Protein AF-A0A815G9I8-F1 (afdb_monomer)

Solvent-accessible surface area (backbone atoms only — not comparable to full-atom values): 8737 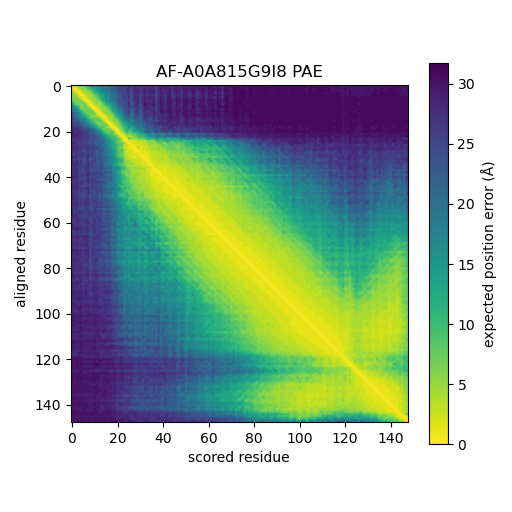Å² total; per-residue (Å²): 138,81,86,84,87,78,88,84,81,90,78,87,78,77,88,78,76,84,84,92,84,76,82,49,70,66,56,57,50,50,51,52,59,64,48,49,55,60,50,52,51,50,53,52,50,53,53,50,52,54,51,50,51,52,53,52,54,50,51,54,52,52,53,53,50,51,53,50,53,50,52,54,50,51,52,53,51,52,50,53,52,52,54,51,50,51,52,50,54,50,53,51,53,50,51,50,51,52,50,54,43,49,52,53,50,52,53,50,52,52,53,52,51,51,51,22,63,76,45,79,71,37,62,71,83,42,71,81,55,29,53,59,49,52,54,48,54,53,52,50,48,46,71,70,43,74,89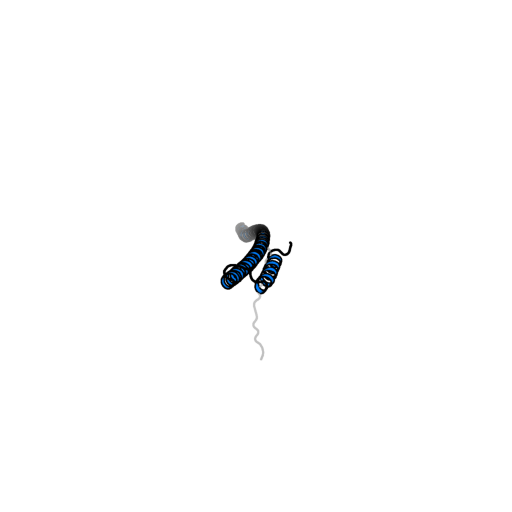,116

pLDDT: mean 83.44, std 16.95, range [37.53, 96.38]

Secondary structure (DSSP, 8-state):
------------------------HHHHHHHHHHHHHHHHHHHHHHHHHHHHHHHHHHHHHHHHHHHHHHHHHHHHHHHHHHHHHHHHHHHHHHHHHHHHHHHHHHHHHHHHHHHHHHTTT-SSS-HHHHHHHHHHHHHHHHHH-TT-

Organism: NCBI:txid1234261

Mean predicted aligned error: 15.47 Å

Foldseek 3Di:
DDDDDDDDDDDDDDPDDDDPDDPDVVNVVVVVVVVVVVVVVVVVVVVVVVVVVVVVVVVVVVVVVVVVVVVVVVVVVVVVVVVVVVVVVVVVVVVVLVVVLVVLVVVLVVVVVVVCVVVVNDQPPDPVRVVVNVVSVVVSCCSNCVPD

Structure (mmCIF, N/CA/C/O backbone):
data_AF-A0A815G9I8-F1
#
_entry.id   AF-A0A815G9I8-F1
#
loop_
_atom_site.group_PDB
_atom_site.id
_atom_site.type_symbol
_atom_site.label_atom_id
_atom_site.label_alt_id
_atom_site.label_comp_id
_atom_site.label_asym_id
_atom_site.label_entity_id
_atom_site.label_seq_id
_atom_site.pdbx_PDB_ins_code
_atom_site.Cartn_x
_atom_site.Cartn_y
_atom_site.Cartn_z
_atom_site.occupancy
_atom_site.B_iso_or_equiv
_atom_site.auth_seq_id
_atom_site.auth_comp_id
_atom_site.auth_asym_id
_atom_site.auth_atom_id
_atom_site.pdbx_PDB_model_num
ATOM 1 N N . MET A 1 1 ? 29.547 -54.669 -93.680 1.00 39.59 1 MET A N 1
ATOM 2 C CA . MET A 1 1 ? 29.264 -53.532 -94.581 1.00 39.59 1 MET A CA 1
ATOM 3 C C . MET A 1 1 ? 29.878 -52.305 -93.910 1.00 39.59 1 MET A C 1
ATOM 5 O O . ME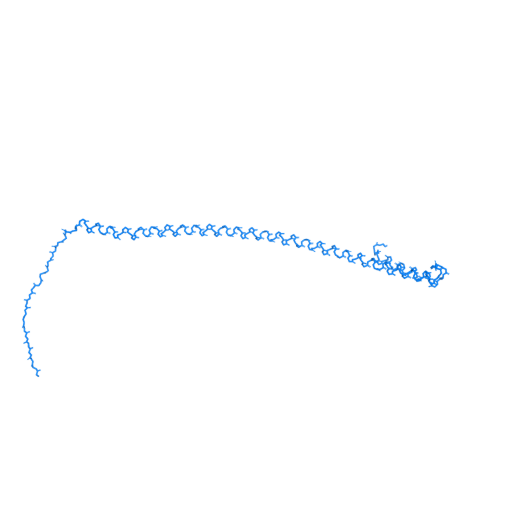T A 1 1 ? 29.270 -51.766 -93.004 1.00 39.59 1 MET A O 1
ATOM 9 N N . ILE A 1 2 ? 31.206 -52.166 -93.910 1.00 38.72 2 ILE A N 1
ATOM 10 C CA . ILE A 1 2 ? 32.099 -51.640 -94.965 1.00 38.72 2 ILE A CA 1
ATOM 11 C C . ILE A 1 2 ? 31.763 -50.188 -95.335 1.00 38.72 2 ILE A C 1
ATOM 13 O O . ILE A 1 2 ? 30.837 -49.946 -96.097 1.00 38.72 2 ILE A O 1
ATOM 17 N N . LEU A 1 3 ? 32.582 -49.308 -94.740 1.00 42.78 3 LEU A N 1
ATOM 18 C CA . LEU A 1 3 ? 33.231 -48.099 -95.261 1.00 42.78 3 LEU A CA 1
ATOM 19 C C . LEU A 1 3 ? 32.393 -47.081 -96.041 1.00 42.78 3 LEU A C 1
ATOM 21 O O . LEU A 1 3 ? 32.013 -47.319 -97.182 1.00 42.78 3 LEU A O 1
ATOM 25 N N . GLN A 1 4 ? 32.372 -45.857 -95.510 1.00 45.62 4 GLN A N 1
ATOM 26 C CA . GLN A 1 4 ? 32.812 -44.730 -96.324 1.00 45.62 4 GLN A CA 1
ATOM 27 C C . GLN A 1 4 ? 33.499 -43.669 -95.459 1.00 45.62 4 GLN A C 1
ATOM 29 O O . GLN A 1 4 ? 32.873 -42.965 -94.671 1.00 45.62 4 GLN A O 1
ATOM 34 N N . GLU A 1 5 ? 34.821 -43.618 -95.603 1.00 48.22 5 GLU A N 1
ATOM 35 C CA . GLU A 1 5 ? 35.654 -42.468 -95.278 1.00 48.22 5 GLU A CA 1
ATOM 36 C C . GLU A 1 5 ? 35.353 -41.329 -96.259 1.00 48.22 5 GLU A C 1
ATOM 38 O O . GLU A 1 5 ? 35.236 -41.561 -97.464 1.00 48.22 5 GLU A O 1
ATOM 43 N N . GLN A 1 6 ? 35.330 -40.095 -95.760 1.00 47.22 6 GLN A N 1
ATOM 44 C CA . GLN A 1 6 ? 35.789 -38.941 -96.526 1.00 47.22 6 GLN A CA 1
ATOM 45 C C . GLN A 1 6 ? 36.695 -38.083 -95.639 1.00 47.22 6 GLN A C 1
ATOM 47 O O . GLN A 1 6 ? 36.276 -37.539 -94.619 1.00 47.22 6 GLN A O 1
ATOM 52 N N . SER A 1 7 ? 37.960 -38.010 -96.057 1.00 49.00 7 SER A N 1
ATOM 53 C CA . SER A 1 7 ? 38.904 -36.929 -95.773 1.00 49.00 7 SER A CA 1
ATOM 54 C C . SER A 1 7 ? 38.319 -35.602 -96.292 1.00 49.00 7 SER A C 1
ATOM 56 O O . SER A 1 7 ? 37.436 -35.612 -97.141 1.00 49.00 7 SER A O 1
ATOM 58 N N . THR A 1 8 ? 38.718 -34.397 -95.904 1.00 43.72 8 THR A N 1
ATOM 59 C CA . THR A 1 8 ? 40.053 -33.799 -95.768 1.00 43.72 8 THR A CA 1
ATOM 60 C C . THR A 1 8 ? 39.746 -32.346 -95.395 1.00 43.72 8 THR A C 1
ATOM 62 O O . THR A 1 8 ? 38.919 -31.760 -96.078 1.00 43.72 8 THR A O 1
ATOM 65 N N . GLU A 1 9 ? 40.401 -31.748 -94.406 1.00 43.91 9 GLU A N 1
ATOM 66 C CA . GLU A 1 9 ? 41.053 -30.442 -94.590 1.00 43.91 9 GLU A CA 1
ATOM 67 C C . GLU A 1 9 ? 41.790 -30.068 -93.313 1.00 43.91 9 GLU A C 1
ATOM 69 O O . GLU A 1 9 ? 41.223 -29.870 -92.240 1.00 43.91 9 GLU A O 1
ATOM 74 N N . ALA A 1 10 ? 43.108 -30.032 -93.455 1.00 44.28 10 ALA A N 1
ATOM 75 C CA . ALA A 1 10 ? 43.973 -29.338 -92.541 1.00 44.28 10 ALA A CA 1
ATOM 76 C C . ALA A 1 10 ? 43.665 -27.849 -92.658 1.00 44.28 10 ALA A C 1
ATOM 78 O O . ALA A 1 10 ? 43.764 -27.315 -93.757 1.00 44.28 10 ALA A O 1
ATOM 79 N N . ASP A 1 11 ? 43.431 -27.164 -91.541 1.00 41.12 11 ASP A N 1
ATOM 80 C CA . ASP A 1 11 ? 44.020 -25.841 -91.460 1.00 41.12 11 ASP A CA 1
ATOM 81 C C . ASP A 1 11 ? 44.430 -25.430 -90.053 1.00 41.12 11 ASP A C 1
ATOM 83 O O . ASP A 1 11 ? 43.750 -25.616 -89.043 1.00 41.12 11 ASP A O 1
ATOM 87 N N . ARG A 1 12 ? 45.660 -24.938 -90.023 1.00 47.53 12 ARG A N 1
ATOM 88 C CA . ARG A 1 12 ? 46.453 -24.600 -88.854 1.00 47.53 12 ARG A CA 1
ATOM 89 C C . ARG A 1 12 ? 45.911 -23.306 -88.261 1.00 47.53 12 ARG A C 1
ATOM 91 O O . ARG A 1 12 ? 46.084 -22.250 -88.860 1.00 47.53 12 ARG A O 1
ATOM 98 N N . LEU A 1 13 ? 45.349 -23.349 -87.054 1.0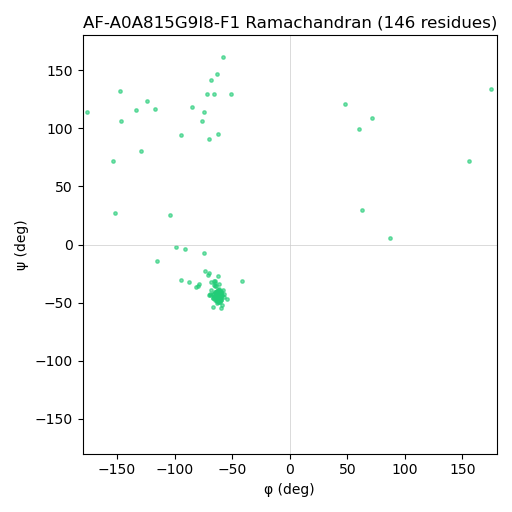0 46.78 13 LEU A N 1
ATOM 99 C CA . LEU A 1 13 ? 45.140 -22.123 -86.285 1.00 46.78 13 LEU A CA 1
ATOM 100 C C . LEU A 1 13 ? 46.424 -21.778 -85.513 1.00 46.78 13 LEU A C 1
ATOM 102 O O . LEU A 1 13 ? 46.879 -22.571 -84.683 1.00 46.78 13 LEU A O 1
ATOM 106 N N . PRO A 1 14 ? 47.045 -20.621 -85.793 1.00 51.25 14 PRO A N 1
ATOM 107 C CA . PRO A 1 14 ? 48.293 -20.229 -85.167 1.00 51.25 14 PRO A CA 1
ATOM 108 C C . PRO A 1 14 ? 48.062 -19.841 -83.704 1.00 51.25 14 PRO A C 1
ATOM 110 O O . PRO A 1 14 ? 47.239 -18.983 -83.383 1.00 51.25 14 PRO A O 1
ATOM 113 N N . ILE A 1 15 ? 48.869 -20.428 -82.822 1.00 52.75 15 ILE A N 1
ATOM 114 C CA . ILE A 1 15 ? 49.129 -19.923 -81.473 1.00 52.75 15 ILE A CA 1
ATOM 115 C C . ILE A 1 15 ? 49.788 -18.548 -81.639 1.00 52.75 15 ILE A C 1
ATOM 117 O O . ILE A 1 15 ? 50.995 -18.441 -81.856 1.00 52.75 15 ILE A O 1
ATOM 121 N N . ARG A 1 16 ? 48.984 -17.482 -81.593 1.00 37.53 16 ARG A N 1
ATOM 122 C CA . ARG A 1 16 ? 49.464 -16.099 -81.622 1.00 37.53 16 ARG A CA 1
ATOM 123 C C . ARG A 1 16 ? 49.602 -15.595 -80.191 1.00 37.53 16 ARG A C 1
ATOM 125 O O . ARG A 1 16 ? 48.655 -15.143 -79.557 1.00 37.53 16 ARG A O 1
ATOM 132 N N . SER A 1 17 ? 50.819 -15.724 -79.685 1.00 50.12 17 SER A N 1
ATOM 133 C CA . SER A 1 17 ? 51.303 -15.027 -78.502 1.00 50.12 17 SER A CA 1
ATOM 134 C C . SER A 1 17 ? 51.329 -13.511 -78.717 1.00 50.12 17 SER A C 1
ATOM 136 O O . SER A 1 17 ? 51.739 -13.068 -79.789 1.00 50.12 17 SER A O 1
ATOM 138 N N . ARG A 1 18 ? 51.068 -12.783 -77.620 1.00 49.94 18 ARG A N 1
ATOM 139 C CA . ARG A 1 18 ? 51.367 -11.363 -77.355 1.00 49.94 18 ARG A CA 1
ATOM 140 C C . ARG A 1 18 ? 50.538 -10.335 -78.123 1.00 49.94 18 ARG A C 1
ATOM 142 O O . ARG A 1 18 ? 50.790 -10.107 -79.290 1.00 49.94 18 ARG A O 1
ATOM 149 N N . ASP A 1 19 ? 49.658 -9.674 -77.367 1.00 45.69 19 ASP A N 1
ATOM 150 C CA . ASP A 1 19 ? 49.497 -8.212 -77.334 1.00 45.69 19 ASP A CA 1
ATOM 151 C C . ASP A 1 19 ? 48.936 -7.806 -75.951 1.00 45.69 19 ASP A C 1
ATOM 153 O O . ASP A 1 19 ? 47.771 -7.459 -75.773 1.00 45.69 19 ASP A O 1
ATOM 157 N N . PHE A 1 20 ? 49.781 -7.893 -74.916 1.00 54.31 20 PHE A N 1
ATOM 158 C CA . PHE A 1 20 ? 49.610 -7.047 -73.733 1.00 54.31 20 PHE A CA 1
ATOM 159 C C . PHE A 1 20 ? 50.109 -5.661 -74.142 1.00 54.31 20 PHE A C 1
ATOM 161 O O . PHE A 1 20 ? 51.307 -5.531 -74.340 1.00 54.31 20 PHE A O 1
ATOM 168 N N . TYR A 1 21 ? 49.201 -4.704 -74.345 1.00 52.34 21 TYR A N 1
ATOM 169 C CA . TYR A 1 21 ? 49.332 -3.235 -74.214 1.00 52.34 21 TYR A CA 1
ATOM 170 C C . TYR A 1 21 ? 48.281 -2.557 -75.108 1.00 52.34 21 TYR A C 1
ATOM 172 O O . TYR A 1 21 ? 48.566 -1.969 -76.143 1.00 52.34 21 TYR A O 1
ATOM 180 N N . GLY A 1 22 ? 47.026 -2.665 -74.673 1.00 55.25 22 GLY A N 1
ATOM 181 C CA . GLY A 1 22 ? 45.876 -1.982 -75.265 1.00 55.25 22 GLY A CA 1
ATOM 182 C C . GLY A 1 22 ? 44.783 -1.724 -74.230 1.00 55.25 22 GLY A C 1
ATOM 183 O O . GLY A 1 22 ? 43.610 -1.690 -74.573 1.00 55.25 22 GLY A O 1
ATOM 184 N N . LEU A 1 23 ? 45.151 -1.597 -72.947 1.00 55.22 23 LEU A N 1
ATOM 185 C CA . LEU A 1 23 ? 44.235 -1.119 -71.914 1.00 55.22 23 LEU A CA 1
ATOM 186 C C . LEU A 1 23 ? 43.987 0.363 -72.179 1.00 55.22 23 LEU A C 1
ATOM 188 O O . LEU A 1 23 ? 44.721 1.239 -71.724 1.00 55.22 23 LEU A O 1
ATOM 192 N N . THR A 1 24 ? 42.954 0.641 -72.966 1.00 62.06 24 THR A N 1
ATOM 193 C CA . THR A 1 24 ? 42.391 1.974 -73.088 1.00 62.06 24 THR A CA 1
ATOM 194 C C . THR A 1 24 ? 42.116 2.500 -71.682 1.00 62.06 24 THR A C 1
ATOM 196 O O . THR A 1 24 ? 41.460 1.827 -70.892 1.00 62.06 24 THR A O 1
ATOM 199 N N . LEU A 1 25 ? 42.580 3.715 -71.362 1.00 69.38 25 LEU A N 1
ATOM 200 C CA . LEU A 1 25 ? 42.287 4.438 -70.105 1.00 69.38 25 LEU A CA 1
ATOM 201 C C . LEU A 1 25 ? 40.813 4.313 -69.676 1.00 69.38 25 LEU A C 1
ATOM 203 O O . LEU A 1 25 ? 40.487 4.275 -68.492 1.00 69.38 25 LEU A O 1
ATOM 207 N N . ARG A 1 26 ? 39.930 4.194 -70.668 1.00 75.62 26 ARG A N 1
ATOM 208 C CA . ARG A 1 26 ? 38.497 3.951 -70.540 1.00 75.62 26 ARG A CA 1
ATOM 209 C C . ARG A 1 26 ? 38.131 2.663 -69.787 1.00 75.62 26 ARG A C 1
ATOM 211 O O . ARG A 1 26 ? 37.176 2.689 -69.016 1.00 75.62 26 ARG A O 1
ATOM 218 N N . ASP A 1 27 ? 38.857 1.566 -69.977 1.00 77.19 27 ASP A N 1
ATOM 219 C CA . ASP A 1 27 ? 38.582 0.290 -69.304 1.00 77.19 27 ASP A CA 1
ATOM 220 C C . ASP A 1 27 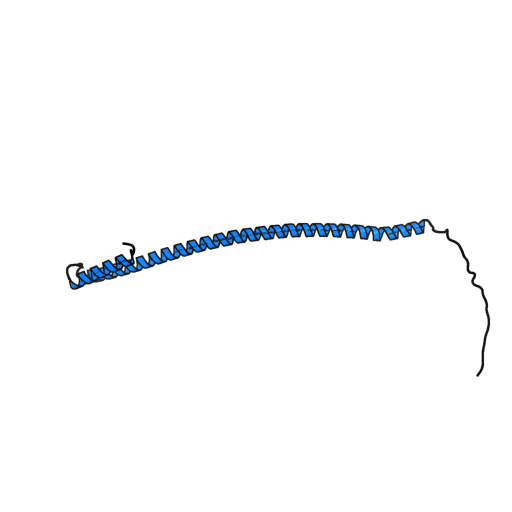? 39.104 0.286 -67.866 1.00 77.19 27 ASP A C 1
ATOM 222 O O . ASP A 1 27 ? 38.424 -0.211 -66.970 1.00 77.19 27 ASP A O 1
ATOM 226 N N . GLY A 1 28 ? 40.231 0.963 -67.610 1.00 79.19 28 GLY A N 1
ATOM 227 C CA . GLY A 1 28 ? 40.674 1.272 -66.247 1.00 79.19 28 GLY A CA 1
ATOM 228 C C . GLY A 1 28 ? 39.655 2.135 -65.493 1.00 79.19 28 GLY A C 1
ATOM 229 O O . GLY A 1 28 ? 39.315 1.837 -64.349 1.00 79.19 28 GLY A O 1
ATOM 230 N N . LEU A 1 29 ? 39.083 3.149 -66.156 1.00 79.38 29 LEU A N 1
ATOM 231 C CA . LEU A 1 29 ? 38.019 3.983 -65.585 1.00 79.38 29 LEU A CA 1
ATOM 232 C C . LEU A 1 29 ? 36.755 3.177 -65.254 1.00 79.38 29 LEU A C 1
ATOM 234 O O . LEU A 1 29 ? 36.157 3.379 -64.199 1.00 79.38 29 LEU A O 1
ATOM 238 N N . LYS A 1 30 ? 36.351 2.252 -66.135 1.00 82.88 30 LYS A N 1
ATOM 239 C CA . LYS A 1 30 ? 35.215 1.349 -65.888 1.00 82.88 30 LYS A CA 1
ATOM 240 C C . LYS A 1 30 ? 35.474 0.426 -64.705 1.00 82.88 30 LYS A C 1
ATOM 242 O O . LYS A 1 30 ? 34.574 0.233 -63.894 1.00 82.88 30 LYS A O 1
ATOM 247 N N . PHE A 1 31 ? 36.690 -0.101 -64.577 1.00 83.06 31 PHE A N 1
ATOM 248 C CA . PHE A 1 31 ? 37.061 -0.950 -63.450 1.00 83.06 31 PHE A CA 1
ATOM 249 C C . PHE A 1 31 ? 36.989 -0.178 -62.126 1.00 83.06 31 PHE A C 1
ATOM 251 O O . PHE A 1 31 ? 36.320 -0.619 -61.194 1.00 83.06 31 PHE A O 1
ATOM 258 N N . ILE A 1 32 ? 37.572 1.023 -62.075 1.00 82.62 32 ILE A N 1
ATOM 259 C CA . ILE A 1 32 ? 37.512 1.906 -60.899 1.00 82.62 32 ILE A CA 1
ATOM 260 C C . ILE A 1 32 ? 36.056 2.262 -60.565 1.00 82.62 32 ILE A C 1
ATOM 262 O O . ILE A 1 32 ? 35.639 2.138 -59.417 1.00 82.62 32 ILE A O 1
ATOM 266 N N . SER A 1 33 ? 35.250 2.625 -61.565 1.00 81.62 33 SER A N 1
ATOM 267 C CA . SER A 1 33 ? 33.825 2.922 -61.378 1.00 81.62 33 SER A CA 1
ATOM 268 C C . SER A 1 33 ? 33.039 1.717 -60.847 1.00 81.62 33 SER A C 1
ATOM 270 O O . SER A 1 33 ? 32.201 1.887 -59.962 1.00 81.62 33 SER A O 1
ATOM 272 N N . SER A 1 34 ? 33.344 0.505 -61.322 1.00 87.69 34 SER A N 1
ATOM 273 C CA . SER A 1 34 ? 32.713 -0.732 -60.847 1.00 87.69 34 SER A CA 1
ATOM 274 C C . SER A 1 34 ? 33.124 -1.118 -59.423 1.00 87.69 34 SER A C 1
ATOM 276 O O . SER A 1 34 ? 32.359 -1.782 -58.732 1.00 87.69 34 SER A O 1
ATOM 278 N N . LEU A 1 35 ? 34.298 -0.668 -58.966 1.00 87.69 35 LEU A N 1
ATOM 279 C CA . LEU A 1 35 ? 34.835 -0.959 -57.636 1.00 87.69 35 LEU A CA 1
ATOM 280 C C . LEU A 1 35 ? 34.354 0.043 -56.572 1.00 87.69 35 LEU A C 1
ATOM 282 O O . LEU A 1 35 ? 34.166 -0.322 -55.414 1.00 87.69 35 LEU A O 1
ATOM 286 N N . ILE A 1 36 ? 34.122 1.303 -56.954 1.00 89.50 36 ILE A N 1
ATOM 287 C CA . ILE A 1 36 ? 33.703 2.370 -56.029 1.00 89.50 36 ILE A CA 1
ATOM 288 C C . ILE A 1 36 ? 32.329 2.081 -55.415 1.00 89.50 36 ILE A C 1
ATOM 290 O O . ILE A 1 36 ? 32.148 2.273 -54.216 1.00 89.50 36 ILE A O 1
ATOM 294 N N . LEU A 1 37 ? 31.364 1.599 -56.202 1.00 87.25 37 LEU A N 1
ATOM 295 C CA . LEU A 1 37 ? 30.010 1.304 -55.716 1.00 87.25 37 LEU A CA 1
ATOM 296 C C . LEU A 1 37 ? 29.975 0.259 -54.581 1.00 87.25 37 LEU A C 1
ATOM 298 O O . LEU A 1 37 ? 29.442 0.576 -53.515 1.00 87.25 37 LEU A O 1
ATOM 302 N N . PRO A 1 38 ? 30.544 -0.953 -54.740 1.00 91.75 38 PRO A N 1
ATOM 303 C CA . PRO A 1 38 ? 30.571 -1.941 -53.663 1.00 91.75 38 PRO A CA 1
ATOM 304 C C . PRO A 1 38 ? 31.415 -1.485 -52.466 1.00 91.75 38 PRO A C 1
ATOM 306 O O . PRO A 1 38 ? 31.065 -1.800 -51.329 1.00 91.75 38 PRO A O 1
ATOM 309 N N . LEU A 1 39 ? 32.472 -0.693 -52.684 1.00 90.50 39 LEU A N 1
ATOM 310 C CA . LEU A 1 39 ? 33.275 -0.130 -51.596 1.00 90.50 39 LEU A CA 1
ATOM 311 C C . LEU A 1 39 ? 32.472 0.876 -50.754 1.00 90.50 39 LEU A C 1
ATOM 313 O O . LEU A 1 39 ? 32.460 0.784 -49.527 1.00 90.50 39 LEU A O 1
ATOM 317 N N . MET A 1 40 ? 31.748 1.791 -51.403 1.00 91.94 40 MET A N 1
ATOM 318 C CA . MET A 1 40 ? 30.873 2.753 -50.727 1.00 91.94 40 MET A CA 1
ATOM 319 C C . MET A 1 40 ? 29.734 2.053 -49.985 1.00 91.94 40 MET A C 1
ATOM 321 O O . MET A 1 40 ? 29.448 2.399 -48.839 1.00 91.94 40 MET A O 1
ATOM 325 N N . LEU A 1 41 ? 29.126 1.034 -50.600 1.00 93.69 41 LEU A N 1
ATOM 326 C CA . LEU A 1 41 ? 28.093 0.221 -49.960 1.00 93.69 41 LEU A CA 1
ATOM 327 C C . LEU A 1 41 ? 28.637 -0.491 -48.712 1.00 93.69 41 LEU A C 1
ATOM 329 O O . LEU A 1 41 ? 27.982 -0.488 -47.669 1.00 93.69 41 LEU A O 1
ATOM 333 N N . GLY A 1 42 ? 29.847 -1.051 -48.786 1.00 94.56 42 GLY A N 1
ATOM 334 C CA . GLY A 1 42 ? 30.513 -1.702 -47.658 1.00 94.56 42 GLY A CA 1
ATOM 335 C C . GLY A 1 42 ? 30.780 -0.741 -46.499 1.00 94.56 42 GLY A C 1
ATOM 336 O O . GLY A 1 42 ? 30.389 -1.023 -45.366 1.00 94.56 42 GLY A O 1
ATOM 337 N N . ILE A 1 43 ? 31.370 0.427 -46.779 1.00 93.75 43 ILE A N 1
ATOM 338 C CA . ILE A 1 43 ? 31.649 1.452 -45.759 1.00 93.75 43 ILE A CA 1
ATOM 339 C C . ILE A 1 43 ? 30.347 1.926 -45.106 1.00 93.75 43 ILE A C 1
ATOM 341 O O . ILE A 1 43 ? 30.253 1.974 -43.880 1.00 93.75 43 ILE A O 1
ATOM 345 N N . PHE A 1 44 ? 29.320 2.220 -45.906 1.00 94.62 44 PHE A N 1
ATOM 346 C CA . PHE A 1 44 ? 28.025 2.670 -45.399 1.00 94.62 44 PHE A CA 1
ATOM 347 C C . PHE A 1 44 ? 27.364 1.618 -44.499 1.00 94.62 44 PHE A C 1
ATOM 349 O O . PHE A 1 44 ? 26.859 1.942 -43.425 1.00 94.62 44 PHE A O 1
ATOM 356 N N . THR A 1 45 ? 27.448 0.343 -44.888 1.00 94.75 45 THR A N 1
ATOM 357 C CA . THR A 1 45 ? 26.925 -0.781 -44.100 1.00 94.75 45 THR A CA 1
ATOM 358 C C . THR A 1 45 ? 27.626 -0.892 -42.746 1.00 94.75 45 THR A C 1
ATOM 360 O O . THR A 1 45 ? 26.959 -1.019 -41.717 1.00 94.75 45 THR A O 1
ATOM 363 N N . VAL A 1 46 ? 28.960 -0.800 -42.713 1.00 94.88 46 VAL A N 1
ATOM 364 C CA . VAL A 1 46 ? 29.733 -0.856 -41.460 1.00 94.88 46 VAL A CA 1
ATOM 365 C C . VAL A 1 46 ? 29.367 0.312 -40.543 1.00 94.88 46 VAL A C 1
ATOM 367 O O . VAL A 1 46 ? 29.097 0.099 -39.361 1.00 94.88 46 VAL A O 1
ATOM 370 N N . VAL A 1 47 ? 29.289 1.532 -41.081 1.00 94.19 47 VAL A N 1
ATOM 371 C CA . VAL A 1 47 ? 28.935 2.732 -40.307 1.00 94.19 47 VAL A CA 1
ATOM 372 C C . VAL A 1 47 ? 27.532 2.618 -39.710 1.00 94.19 47 VAL A C 1
ATOM 374 O O . VAL A 1 47 ? 27.361 2.864 -38.515 1.00 94.19 47 VAL A O 1
ATOM 377 N N . ILE A 1 48 ? 26.540 2.195 -40.500 1.00 94.19 48 ILE A N 1
ATOM 378 C CA . ILE A 1 48 ? 25.174 1.980 -40.002 1.00 94.19 48 ILE A CA 1
ATOM 379 C C . ILE A 1 48 ? 25.161 0.925 -38.903 1.00 94.19 48 ILE A C 1
ATOM 381 O O . ILE A 1 48 ? 24.529 1.135 -37.870 1.00 94.19 48 ILE A O 1
ATOM 385 N N . THR A 1 49 ? 25.873 -0.184 -39.098 1.00 94.19 49 THR A N 1
ATOM 386 C CA . THR A 1 49 ? 25.899 -1.283 -38.127 1.00 94.19 49 THR A CA 1
ATOM 387 C C . THR A 1 49 ? 26.466 -0.815 -36.786 1.00 94.19 49 THR A C 1
ATOM 389 O O . THR A 1 49 ? 25.873 -1.081 -35.743 1.00 94.19 49 THR A O 1
ATOM 392 N N . ILE A 1 50 ? 27.563 -0.052 -36.796 1.00 93.31 50 ILE A N 1
ATOM 393 C CA . ILE A 1 50 ? 28.149 0.523 -35.576 1.00 93.31 50 ILE A CA 1
ATOM 394 C C . ILE A 1 50 ? 27.177 1.511 -34.921 1.00 93.31 50 ILE A C 1
ATOM 396 O O . ILE A 1 50 ? 26.978 1.480 -33.705 1.00 93.31 50 ILE A O 1
ATOM 400 N N . HIS A 1 51 ? 26.536 2.374 -35.711 1.00 92.12 51 HIS A N 1
ATOM 401 C CA . HIS A 1 51 ? 25.583 3.347 -35.183 1.00 92.12 51 HIS A CA 1
ATOM 402 C C . HIS A 1 51 ? 24.374 2.667 -34.525 1.00 92.12 51 HIS A C 1
ATOM 404 O O . HIS A 1 51 ? 23.989 3.030 -33.413 1.00 92.12 51 HIS A O 1
ATOM 410 N N . GLN A 1 52 ? 23.824 1.632 -35.162 1.00 90.81 52 GLN A N 1
ATOM 411 C CA . GLN A 1 52 ? 22.729 0.831 -34.617 1.00 90.81 52 GLN A CA 1
ATOM 412 C C . GLN A 1 52 ? 23.139 0.108 -33.333 1.00 90.81 52 GLN A C 1
ATOM 414 O O . GLN A 1 52 ? 22.390 0.130 -32.358 1.00 90.81 52 GLN A O 1
ATOM 419 N N . GLN A 1 53 ? 24.335 -0.486 -33.289 1.00 93.25 53 GLN A N 1
ATOM 420 C CA . GLN A 1 53 ? 24.841 -1.140 -32.080 1.00 93.25 53 GLN A CA 1
ATOM 421 C C . GLN A 1 53 ? 24.960 -0.159 -30.911 1.00 93.25 53 GLN A C 1
ATOM 423 O O . GLN A 1 53 ? 24.521 -0.474 -29.804 1.00 93.25 53 GLN A O 1
ATOM 428 N N . ASN A 1 54 ? 25.480 1.043 -31.160 1.00 92.50 54 ASN A N 1
ATOM 429 C CA . ASN A 1 54 ? 25.610 2.078 -30.138 1.00 92.50 54 ASN A CA 1
ATOM 430 C C . ASN A 1 54 ? 24.246 2.585 -29.652 1.00 92.50 54 ASN A C 1
ATOM 432 O O . ASN A 1 54 ? 24.044 2.727 -28.445 1.00 92.50 54 ASN A O 1
ATOM 436 N N . ALA A 1 55 ? 23.295 2.811 -30.562 1.00 93.62 55 ALA A N 1
ATOM 437 C CA . ALA A 1 55 ? 21.941 3.235 -30.210 1.00 93.62 55 ALA A CA 1
ATOM 438 C C . ALA A 1 55 ? 21.222 2.178 -29.355 1.00 93.62 55 ALA A C 1
ATOM 440 O O . ALA A 1 55 ? 20.676 2.501 -28.302 1.00 93.62 55 ALA A O 1
ATOM 441 N N . VAL A 1 56 ? 21.305 0.902 -29.744 1.00 93.94 56 VAL A N 1
ATOM 442 C CA . VAL A 1 56 ? 20.719 -0.214 -28.987 1.00 93.94 56 VAL A CA 1
ATOM 443 C C . VAL A 1 56 ? 21.398 -0.385 -27.628 1.00 93.94 56 VAL A C 1
ATOM 445 O O . VAL A 1 56 ? 20.724 -0.640 -26.632 1.00 93.94 56 VAL A O 1
ATOM 448 N N . ALA A 1 57 ? 22.723 -0.247 -27.552 1.00 94.06 57 ALA A N 1
ATOM 449 C CA . ALA A 1 57 ? 23.447 -0.329 -26.287 1.00 94.06 57 ALA A CA 1
ATOM 450 C C . ALA A 1 57 ? 23.024 0.786 -25.322 1.00 94.06 57 ALA A C 1
ATOM 452 O O . ALA A 1 57 ? 22.782 0.513 -24.144 1.00 94.06 57 ALA A O 1
ATOM 453 N N . LYS A 1 58 ? 22.872 2.016 -25.828 1.00 94.19 58 LYS A N 1
ATOM 454 C CA . LYS A 1 58 ? 22.382 3.156 -25.050 1.00 94.19 58 LYS A CA 1
ATOM 455 C C .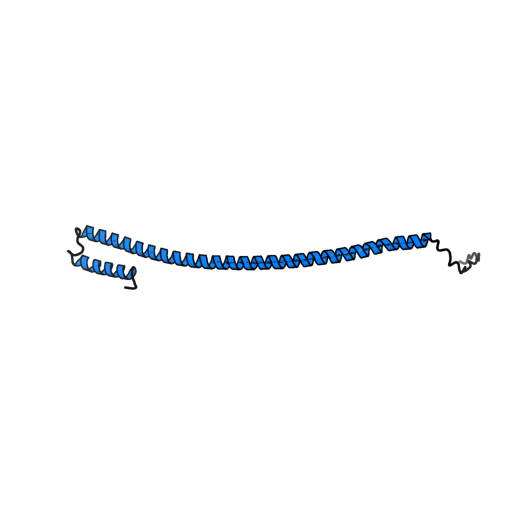 LYS A 1 58 ? 20.948 2.929 -24.569 1.00 94.19 58 LYS A C 1
ATOM 457 O O . LYS A 1 58 ? 20.696 3.049 -23.375 1.00 94.19 58 LYS A O 1
ATOM 462 N N . GLN A 1 59 ? 20.051 2.509 -25.459 1.00 93.06 59 GLN A N 1
ATOM 463 C CA . GLN A 1 59 ? 18.658 2.230 -25.109 1.00 93.06 59 GLN A CA 1
ATOM 464 C C . GLN A 1 59 ? 18.550 1.128 -24.047 1.00 93.06 59 GLN A C 1
ATOM 466 O O . GLN A 1 59 ? 17.875 1.301 -23.042 1.00 93.06 59 GLN A O 1
ATOM 471 N N . ARG A 1 60 ? 19.315 0.036 -24.179 1.00 93.19 60 ARG A N 1
ATOM 472 C CA . ARG A 1 60 ? 19.363 -1.021 -23.153 1.00 93.19 60 ARG A CA 1
ATOM 473 C C . ARG A 1 60 ? 19.868 -0.518 -21.802 1.00 93.19 60 ARG A C 1
ATOM 475 O O . ARG A 1 60 ? 19.463 -1.055 -20.773 1.00 93.19 60 ARG A O 1
ATOM 482 N N . ALA A 1 61 ? 20.791 0.443 -21.782 1.00 93.44 61 ALA A N 1
ATOM 483 C CA . ALA A 1 61 ? 21.272 1.034 -20.537 1.00 93.44 61 ALA A CA 1
ATOM 484 C C . ALA A 1 61 ? 20.190 1.907 -19.882 1.00 93.44 61 ALA A C 1
ATOM 486 O O . ALA A 1 61 ? 19.970 1.796 -18.675 1.00 93.44 61 ALA A O 1
ATOM 487 N N . GLU A 1 62 ? 19.484 2.714 -20.673 1.00 93.44 62 GLU A N 1
ATOM 488 C CA . GLU A 1 62 ? 18.357 3.533 -20.215 1.00 93.44 62 GLU A CA 1
ATOM 489 C C . GLU A 1 62 ? 17.205 2.662 -19.698 1.00 93.44 62 GLU A C 1
ATOM 491 O O . GLU A 1 62 ? 16.762 2.858 -18.567 1.00 93.44 62 GLU A O 1
ATOM 496 N N . ASP A 1 63 ? 16.817 1.622 -20.437 1.00 95.06 63 ASP A N 1
ATOM 497 C CA . ASP A 1 63 ? 15.766 0.678 -20.041 1.00 95.06 63 ASP A CA 1
ATOM 498 C C . ASP A 1 63 ? 16.106 -0.037 -18.727 1.00 95.06 63 ASP A C 1
ATOM 500 O O . ASP A 1 63 ? 15.256 -0.199 -17.846 1.00 95.06 63 ASP A O 1
ATOM 504 N N . ARG A 1 64 ? 17.371 -0.444 -18.545 1.00 93.81 64 ARG A N 1
ATOM 505 C CA . ARG A 1 64 ? 17.837 -1.054 -17.289 1.00 93.81 64 ARG A CA 1
ATOM 506 C C . ARG A 1 64 ? 17.725 -0.089 -16.115 1.00 93.81 64 ARG A C 1
ATOM 508 O O . ARG A 1 64 ? 17.331 -0.513 -15.030 1.00 93.81 64 ARG A O 1
ATOM 515 N N . ASN A 1 65 ? 18.073 1.178 -16.317 1.00 95.31 65 ASN A N 1
ATOM 516 C CA . ASN A 1 65 ? 17.978 2.195 -15.274 1.00 95.31 65 ASN A CA 1
ATOM 517 C C . ASN A 1 65 ? 16.517 2.521 -14.946 1.00 95.31 65 ASN A C 1
ATOM 519 O O . ASN A 1 65 ? 16.163 2.567 -13.771 1.00 95.31 65 ASN A O 1
ATOM 523 N N . ALA A 1 66 ? 15.659 2.653 -15.960 1.00 94.31 66 ALA A N 1
ATOM 524 C CA . ALA A 1 66 ? 14.226 2.868 -15.782 1.00 94.31 66 ALA A CA 1
ATOM 525 C C . ALA A 1 66 ? 13.574 1.708 -15.015 1.00 94.31 66 ALA A C 1
ATOM 527 O O . ALA A 1 66 ? 12.854 1.933 -14.047 1.00 94.31 66 ALA A O 1
ATOM 528 N N . THR A 1 67 ? 13.912 0.465 -15.373 1.00 94.50 67 THR A N 1
ATOM 529 C CA . THR A 1 67 ? 13.411 -0.734 -14.682 1.00 94.50 67 THR A CA 1
ATOM 530 C C . THR A 1 67 ? 13.855 -0.775 -13.218 1.00 94.50 67 THR A C 1
ATOM 532 O O . THR A 1 67 ? 13.088 -1.178 -12.347 1.00 94.50 67 THR A O 1
ATOM 535 N N . ARG A 1 68 ? 15.098 -0.372 -12.919 1.00 93.81 68 ARG A N 1
ATOM 536 C CA . ARG A 1 68 ? 15.591 -0.289 -11.533 1.00 93.81 68 ARG A CA 1
ATOM 537 C C . ARG A 1 68 ? 14.825 0.757 -10.735 1.00 93.81 68 ARG A C 1
ATOM 539 O O . ARG A 1 68 ? 14.338 0.437 -9.659 1.00 93.81 68 ARG A O 1
ATOM 546 N N . LEU A 1 69 ? 14.652 1.952 -11.298 1.00 94.88 69 LEU A N 1
ATOM 547 C CA . LEU A 1 69 ? 13.908 3.023 -10.644 1.00 94.88 69 LEU A CA 1
ATOM 548 C C . LEU A 1 69 ? 12.454 2.620 -10.368 1.00 94.88 69 LEU A C 1
ATOM 550 O O . LEU A 1 69 ? 11.950 2.879 -9.280 1.00 94.88 69 LEU A O 1
ATOM 554 N N . GLN A 1 70 ? 11.802 1.949 -11.321 1.00 94.62 70 GLN A N 1
ATOM 555 C CA . GLN A 1 70 ? 10.445 1.431 -11.137 1.00 94.62 70 GLN A CA 1
ATOM 556 C C . GLN A 1 70 ? 10.371 0.412 -10.000 1.00 94.62 70 GLN A C 1
ATOM 558 O O . GLN A 1 70 ? 9.509 0.537 -9.138 1.00 94.62 70 GLN A O 1
ATOM 563 N N . ARG A 1 71 ? 11.304 -0.546 -9.935 1.00 94.94 71 ARG A N 1
ATOM 564 C CA . ARG A 1 71 ? 11.341 -1.519 -8.832 1.00 94.94 71 ARG A CA 1
ATOM 565 C C . ARG A 1 71 ? 11.548 -0.857 -7.478 1.00 94.94 71 ARG A C 1
ATOM 567 O O . ARG A 1 71 ? 10.886 -1.232 -6.517 1.00 94.94 71 ARG A O 1
ATOM 574 N N . ASP A 1 72 ? 12.433 0.130 -7.398 1.00 96.06 72 ASP A N 1
ATOM 575 C CA . ASP A 1 72 ? 12.679 0.848 -6.148 1.00 96.06 72 ASP A CA 1
ATOM 576 C C . ASP A 1 72 ? 11.427 1.623 -5.703 1.00 96.06 72 ASP A C 1
ATOM 578 O O . ASP A 1 72 ? 11.063 1.596 -4.527 1.00 96.06 72 ASP A O 1
ATOM 582 N N . GLN A 1 73 ? 10.713 2.251 -6.643 1.00 95.56 73 GLN A N 1
ATOM 583 C CA . GLN A 1 73 ? 9.432 2.909 -6.369 1.00 95.56 73 GLN A CA 1
ATOM 584 C C . GLN A 1 73 ? 8.358 1.916 -5.913 1.00 95.56 73 GLN A C 1
ATOM 586 O O . GLN A 1 73 ? 7.689 2.163 -4.910 1.00 95.56 73 GLN A O 1
ATOM 591 N N . GLU A 1 74 ? 8.212 0.784 -6.600 1.00 95.88 74 GLU A N 1
ATOM 592 C CA . GLU A 1 74 ? 7.265 -0.273 -6.231 1.00 95.88 74 GLU A CA 1
ATOM 593 C C . GLU A 1 74 ? 7.544 -0.820 -4.829 1.00 95.88 74 GLU A C 1
ATOM 595 O O . GLU A 1 74 ? 6.610 -1.002 -4.050 1.00 95.88 74 GLU A O 1
ATOM 600 N N . LEU A 1 75 ? 8.815 -1.022 -4.467 1.00 95.88 75 LEU A N 1
ATOM 601 C CA . LEU A 1 75 ? 9.204 -1.468 -3.128 1.00 95.88 75 LEU A CA 1
ATOM 602 C C . LEU A 1 75 ? 8.814 -0.455 -2.048 1.00 95.88 75 LEU A C 1
ATOM 604 O O . LEU A 1 75 ? 8.292 -0.843 -1.000 1.00 95.88 75 LEU A O 1
ATOM 608 N N . VAL A 1 76 ? 9.036 0.838 -2.293 1.00 96.38 76 VAL A N 1
ATOM 609 C CA . VAL A 1 76 ? 8.640 1.901 -1.356 1.00 96.38 76 VAL A CA 1
ATOM 610 C C . VAL A 1 76 ? 7.120 1.955 -1.209 1.00 96.38 76 VAL A C 1
ATOM 612 O O . VAL A 1 76 ? 6.616 2.005 -0.088 1.00 96.38 76 VAL A O 1
ATOM 615 N N . ILE A 1 77 ? 6.382 1.889 -2.318 1.00 96.38 77 ILE A N 1
ATOM 616 C CA . ILE A 1 77 ? 4.914 1.884 -2.307 1.00 96.38 77 ILE A CA 1
ATOM 617 C C . ILE A 1 77 ? 4.390 0.662 -1.548 1.00 96.38 77 ILE A C 1
ATOM 619 O O . ILE A 1 77 ? 3.532 0.806 -0.678 1.00 96.38 77 ILE A O 1
ATOM 623 N N . ALA A 1 78 ? 4.930 -0.526 -1.823 1.00 95.62 78 ALA A N 1
ATOM 624 C CA . ALA A 1 78 ? 4.528 -1.765 -1.165 1.00 95.62 78 ALA A CA 1
ATOM 625 C C . ALA A 1 78 ? 4.775 -1.715 0.348 1.00 95.62 78 ALA A C 1
ATOM 627 O O . ALA A 1 78 ? 3.914 -2.124 1.128 1.00 95.62 78 ALA A O 1
ATOM 628 N N . LYS A 1 79 ? 5.921 -1.172 0.774 1.00 96.00 79 LYS A N 1
ATOM 629 C CA . LYS A 1 79 ? 6.232 -0.996 2.194 1.00 96.00 79 LYS A CA 1
ATOM 630 C C . LYS A 1 79 ? 5.253 -0.035 2.867 1.00 96.00 79 LYS A C 1
ATOM 632 O O . LYS A 1 79 ? 4.657 -0.397 3.876 1.00 96.00 79 LYS A O 1
ATOM 637 N N . ASN A 1 80 ? 5.033 1.138 2.276 1.00 96.19 80 ASN A N 1
ATOM 638 C CA . ASN A 1 80 ? 4.109 2.133 2.821 1.00 96.19 80 ASN A CA 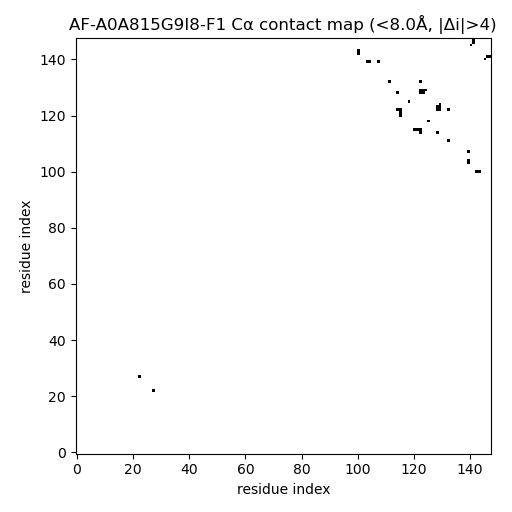1
ATOM 639 C C . ASN A 1 80 ? 2.682 1.577 2.940 1.00 96.19 80 ASN A C 1
ATOM 641 O O . ASN A 1 80 ? 2.005 1.811 3.937 1.00 96.19 80 ASN A O 1
ATOM 645 N N . LEU A 1 81 ? 2.236 0.802 1.948 1.00 96.06 81 LEU A N 1
ATOM 646 C CA . LEU A 1 81 ? 0.918 0.173 1.956 1.00 96.06 81 LEU A CA 1
ATOM 647 C C . LEU A 1 81 ? 0.815 -0.921 3.028 1.00 96.06 81 LEU A C 1
ATOM 649 O O . LEU A 1 81 ? -0.204 -1.024 3.708 1.00 96.06 81 LEU A O 1
ATOM 653 N N . SER A 1 82 ? 1.874 -1.710 3.220 1.00 95.56 82 SER A N 1
ATOM 654 C CA . SER A 1 82 ? 1.947 -2.696 4.302 1.00 95.56 82 SER A CA 1
ATOM 655 C C . SER A 1 82 ? 1.868 -2.036 5.681 1.00 95.56 82 SER A C 1
ATOM 657 O O . SER A 1 82 ? 1.130 -2.512 6.545 1.00 95.56 82 SER A O 1
ATOM 659 N N . ASP A 1 83 ? 2.605 -0.946 5.889 1.00 95.75 83 ASP A N 1
ATOM 660 C CA . ASP A 1 83 ? 2.624 -0.222 7.161 1.00 95.75 83 ASP A CA 1
ATOM 661 C C . ASP A 1 83 ? 1.253 0.413 7.451 1.00 95.75 83 ASP A C 1
ATOM 663 O O . ASP A 1 83 ? 0.700 0.207 8.534 1.00 95.75 83 ASP A O 1
ATOM 667 N N . ALA A 1 84 ? 0.639 1.060 6.454 1.00 95.44 84 ALA A N 1
ATOM 668 C CA . ALA A 1 84 ? -0.706 1.627 6.565 1.00 95.44 84 ALA A CA 1
ATOM 669 C C . ALA A 1 84 ? -1.774 0.559 6.862 1.00 95.44 84 ALA A C 1
ATOM 671 O O . ALA A 1 84 ? -2.630 0.749 7.725 1.00 95.44 84 ALA A O 1
ATOM 672 N N . ASN A 1 85 ? -1.713 -0.601 6.200 1.00 95.69 85 ASN A N 1
ATOM 673 C CA . ASN A 1 85 ? -2.645 -1.701 6.459 1.00 95.69 85 ASN A CA 1
ATOM 674 C C . ASN A 1 85 ? -2.493 -2.273 7.871 1.00 95.69 85 ASN A C 1
ATOM 676 O O . ASN A 1 85 ? -3.482 -2.670 8.489 1.00 95.69 85 ASN A O 1
ATOM 680 N N . LYS A 1 86 ? -1.265 -2.329 8.392 1.00 95.62 86 LYS A N 1
ATOM 681 C CA . LYS A 1 86 ? -1.011 -2.787 9.758 1.00 95.62 86 LYS A CA 1
ATOM 682 C C . LYS A 1 86 ? -1.613 -1.825 10.781 1.00 95.62 86 LYS A C 1
ATOM 684 O O . LYS A 1 86 ? -2.258 -2.289 11.719 1.00 95.62 86 LYS A O 1
ATOM 689 N N . GLU A 1 87 ? -1.436 -0.522 10.579 1.00 95.06 87 GLU A N 1
ATOM 690 C CA . GLU A 1 87 ? -2.023 0.520 11.427 1.00 95.06 87 GLU A CA 1
ATOM 691 C C . GLU A 1 87 ? -3.558 0.476 11.389 1.00 95.06 87 GLU A C 1
ATOM 693 O O . GLU A 1 87 ? -4.215 0.451 12.433 1.00 95.06 87 GLU A O 1
ATOM 698 N N . LEU A 1 88 ? -4.134 0.341 10.193 1.00 95.69 88 LEU A N 1
ATOM 699 C CA . LEU A 1 88 ? -5.576 0.207 10.010 1.00 95.69 88 LEU A CA 1
ATOM 700 C C . LEU A 1 88 ? -6.125 -1.034 10.731 1.00 95.69 88 LEU A C 1
ATOM 702 O O . LEU A 1 88 ? -7.146 -0.963 11.414 1.00 95.69 88 LEU A O 1
ATOM 706 N N . ALA A 1 89 ? -5.430 -2.170 10.639 1.00 94.56 89 ALA A N 1
ATOM 707 C CA . ALA A 1 89 ? -5.826 -3.395 11.327 1.00 94.56 89 ALA A CA 1
ATOM 708 C C . ALA A 1 89 ? -5.772 -3.254 12.857 1.00 94.56 89 ALA A C 1
ATOM 710 O O . ALA A 1 89 ? -6.610 -3.828 13.554 1.00 94.56 89 ALA A O 1
ATOM 711 N N . THR A 1 90 ? -4.807 -2.504 13.399 1.00 95.00 90 THR A N 1
ATOM 712 C CA . THR A 1 90 ? -4.760 -2.222 14.841 1.00 95.00 90 THR A CA 1
ATOM 713 C C . THR A 1 90 ? -5.887 -1.296 15.280 1.00 95.00 90 THR A C 1
ATOM 715 O O . THR A 1 90 ? -6.557 -1.609 16.262 1.00 95.00 90 THR A O 1
ATOM 718 N N . ALA A 1 91 ? -6.164 -0.239 14.514 1.00 94.25 91 ALA A N 1
ATOM 719 C CA . ALA A 1 91 ? -7.254 0.688 14.800 1.00 94.25 91 ALA A CA 1
ATOM 720 C C . ALA A 1 91 ? -8.622 -0.014 14.764 1.00 94.25 91 ALA A C 1
ATOM 722 O O . ALA A 1 91 ? -9.444 0.186 15.655 1.00 94.25 91 ALA A O 1
ATOM 723 N N . HIS A 1 92 ? -8.852 -0.904 13.791 1.00 93.25 92 HIS A N 1
ATOM 724 C CA . HIS A 1 92 ? -10.082 -1.698 13.737 1.00 93.25 92 HIS A CA 1
ATOM 725 C C . HIS A 1 92 ? -10.250 -2.608 14.951 1.00 93.25 92 HIS A C 1
ATOM 727 O O . HIS A 1 92 ? -11.336 -2.656 15.518 1.00 93.25 92 HIS A O 1
ATOM 733 N N . LYS A 1 93 ? -9.187 -3.293 15.387 1.00 93.50 93 LYS A N 1
ATOM 734 C CA . LYS A 1 93 ? -9.246 -4.144 16.585 1.00 93.50 93 LYS A CA 1
ATOM 735 C C . LYS A 1 93 ? -9.577 -3.346 17.842 1.00 93.50 93 LYS A C 1
ATOM 737 O O . LYS A 1 93 ? -10.335 -3.820 18.685 1.00 93.50 93 LYS A O 1
ATOM 742 N N . GLU A 1 94 ? -9.004 -2.155 17.982 1.00 93.31 94 GLU A N 1
ATOM 743 C CA . GLU A 1 94 ? -9.292 -1.271 19.110 1.00 93.31 94 GLU A CA 1
ATOM 744 C C . GLU A 1 94 ? -10.739 -0.774 19.068 1.00 93.31 94 GLU A C 1
ATOM 746 O O . GLU A 1 94 ? -11.464 -0.912 20.051 1.00 93.31 94 GLU A O 1
ATOM 751 N N . GLN A 1 95 ? -11.211 -0.339 17.900 1.00 94.62 95 GLN A N 1
ATOM 752 C CA . GLN A 1 95 ? -12.597 0.075 17.712 1.00 94.62 95 GLN A CA 1
ATOM 753 C C . GLN A 1 95 ? -13.593 -1.066 17.978 1.00 94.62 95 GLN A C 1
ATOM 755 O O . GLN A 1 95 ? -14.643 -0.848 18.579 1.00 94.62 95 GLN A O 1
ATOM 760 N N . GLU A 1 96 ? -13.302 -2.289 17.533 1.00 93.38 96 GLU A N 1
ATOM 761 C CA . GLU A 1 96 ? -14.136 -3.463 17.813 1.00 93.38 96 GLU A CA 1
ATOM 762 C C . GLU A 1 96 ? -14.189 -3.769 19.309 1.00 93.38 96 GLU A C 1
ATOM 764 O O . GLU A 1 96 ? -15.262 -4.066 19.838 1.00 93.38 96 GLU A O 1
ATOM 769 N N . LYS A 1 97 ? -13.060 -3.634 20.010 1.00 91.19 97 LYS A N 1
ATOM 770 C CA . LYS A 1 97 ? -13.005 -3.779 21.465 1.00 91.19 97 LYS A CA 1
ATOM 771 C C . LYS A 1 97 ? -13.870 -2.726 22.162 1.00 91.19 97 LYS A C 1
ATOM 773 O O . LYS A 1 97 ? -14.634 -3.082 23.055 1.00 91.19 97 LYS A O 1
ATOM 778 N N . GLU A 1 98 ? -13.794 -1.463 21.749 1.00 90.44 98 GLU A N 1
ATOM 779 C CA . GLU A 1 98 ? -14.635 -0.388 22.294 1.00 90.44 98 GLU A CA 1
ATOM 780 C C . GLU A 1 98 ? -16.123 -0.636 22.036 1.00 90.44 98 GLU A C 1
ATOM 782 O O . GLU A 1 98 ? -16.946 -0.475 22.935 1.00 90.44 98 GLU A O 1
ATOM 787 N N . ARG A 1 99 ? -16.486 -1.068 20.822 1.00 93.56 99 ARG A N 1
ATOM 788 C CA . ARG A 1 99 ? -17.872 -1.429 20.486 1.00 93.56 99 ARG A CA 1
ATOM 789 C C . ARG A 1 99 ? -18.376 -2.560 21.366 1.00 93.56 99 ARG A C 1
ATOM 791 O O . ARG A 1 99 ? -19.440 -2.432 21.955 1.00 93.56 99 ARG A O 1
ATOM 798 N N . TYR A 1 100 ? -17.584 -3.616 21.517 1.00 92.69 100 TYR A N 1
ATOM 799 C CA . TYR A 1 100 ? -17.920 -4.738 22.384 1.00 92.69 100 TYR A CA 1
ATOM 800 C C . TYR A 1 100 ? -18.117 -4.303 23.845 1.00 92.69 100 TYR A C 1
ATOM 802 O O . TYR A 1 100 ? -19.087 -4.699 24.490 1.00 92.69 100 TYR A O 1
ATOM 810 N N . GLN A 1 101 ? -17.238 -3.442 24.368 1.00 92.19 101 GLN A N 1
ATOM 811 C CA . GLN A 1 101 ? -17.382 -2.884 25.716 1.00 92.19 101 GLN A CA 1
ATOM 812 C C . 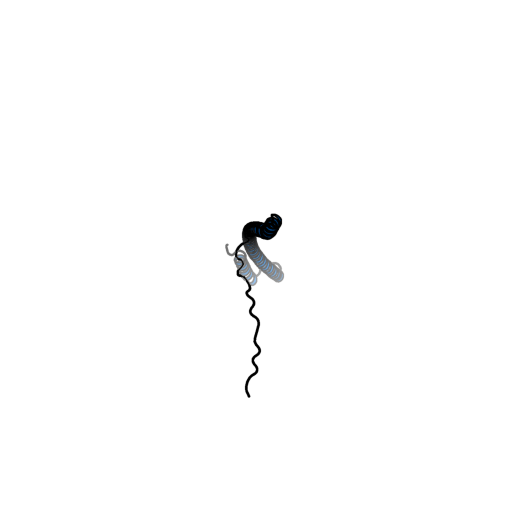GLN A 1 101 ? -18.646 -2.027 25.854 1.00 92.19 101 GLN A C 1
ATOM 814 O O . GLN A 1 101 ? -19.375 -2.165 26.838 1.00 92.19 101 GLN A O 1
ATOM 819 N N . ASN A 1 102 ? -18.939 -1.182 24.866 1.00 93.44 102 ASN A N 1
ATOM 820 C CA . ASN A 1 102 ? -20.153 -0.372 24.841 1.00 93.44 102 ASN A CA 1
ATOM 821 C C . ASN A 1 102 ? -21.415 -1.240 24.791 1.00 93.44 102 ASN A C 1
ATOM 823 O O . ASN A 1 102 ? -22.349 -0.980 25.546 1.00 93.44 102 ASN A O 1
ATOM 827 N N . ASP A 1 103 ? -21.435 -2.296 23.980 1.00 94.50 103 ASP A N 1
ATOM 828 C CA . ASP A 1 103 ? -22.569 -3.220 23.881 1.00 94.50 103 ASP A CA 1
ATOM 829 C C . ASP A 1 103 ? -22.839 -3.925 25.218 1.00 94.50 103 ASP A C 1
ATOM 831 O O . ASP A 1 103 ? -23.988 -4.003 25.662 1.00 94.50 103 ASP A O 1
ATOM 835 N N . ILE A 1 104 ? -21.783 -4.370 25.913 1.00 93.75 104 ILE A N 1
ATOM 836 C CA . ILE A 1 104 ? -21.893 -4.932 27.267 1.00 93.75 104 ILE A CA 1
ATOM 837 C C . ILE A 1 104 ? -22.492 -3.908 28.237 1.00 93.75 104 ILE A C 1
ATOM 839 O O . ILE A 1 104 ? -23.400 -4.240 29.003 1.00 93.75 104 ILE A O 1
ATOM 843 N N . LEU A 1 105 ? -21.995 -2.667 28.226 1.00 94.06 105 LEU A N 1
ATOM 844 C CA . LEU A 1 105 ? -22.476 -1.609 29.117 1.00 94.06 105 LEU A CA 1
ATOM 845 C C . LEU A 1 105 ? -23.939 -1.254 28.836 1.00 94.06 105 LEU A C 1
ATOM 847 O O . LEU A 1 105 ? -24.720 -1.106 29.775 1.00 94.06 105 LEU A O 1
ATOM 851 N N . VAL A 1 106 ? -24.334 -1.164 27.566 1.00 95.56 106 VAL A N 1
ATOM 852 C CA . VAL A 1 106 ? -25.722 -0.911 27.159 1.00 95.56 106 VAL A CA 1
ATOM 853 C C . VAL A 1 106 ? -26.637 -2.040 27.633 1.00 95.56 106 VAL A C 1
ATOM 855 O O . VAL A 1 106 ? -27.687 -1.766 28.218 1.00 95.56 106 VAL A O 1
ATOM 858 N N . ALA A 1 107 ? -26.235 -3.300 27.445 1.00 94.50 107 ALA A N 1
ATOM 859 C CA . ALA A 1 107 ? -26.991 -4.454 27.925 1.00 94.50 107 ALA A CA 1
ATOM 860 C C . ALA A 1 107 ? -27.144 -4.440 29.455 1.00 94.50 107 ALA A C 1
ATOM 862 O O . ALA A 1 107 ? -28.245 -4.639 29.968 1.00 94.50 107 ALA A O 1
ATOM 863 N N . TYR A 1 108 ? -26.066 -4.128 30.178 1.00 94.25 108 TYR A N 1
ATOM 864 C CA . TYR A 1 108 ? -26.077 -3.990 31.633 1.00 94.25 108 TYR A CA 1
ATOM 865 C C . TYR A 1 108 ? -27.009 -2.869 32.113 1.00 94.25 108 TYR A C 1
ATOM 867 O O . TYR A 1 108 ? -27.814 -3.087 33.018 1.00 94.25 108 TYR A O 1
ATOM 875 N N . ILE A 1 109 ? -26.934 -1.677 31.511 1.00 93.88 109 ILE A N 1
ATOM 876 C CA . ILE A 1 109 ? -27.798 -0.539 31.865 1.00 93.88 109 ILE A CA 1
ATOM 877 C C . ILE A 1 109 ? -29.264 -0.903 31.647 1.00 93.88 109 ILE A C 1
ATOM 879 O O . ILE A 1 109 ? -30.101 -0.616 32.503 1.00 93.88 109 ILE A O 1
ATOM 883 N N . LYS A 1 110 ? -29.573 -1.557 30.523 1.00 96.00 110 LYS A N 1
ATOM 884 C CA . LYS A 1 110 ? -30.929 -2.008 30.214 1.00 96.00 110 LYS A CA 1
ATOM 885 C C . LYS A 1 110 ? -31.439 -2.996 31.264 1.00 96.00 110 LYS A C 1
ATOM 887 O O . LYS A 1 110 ? -32.516 -2.779 31.812 1.00 96.00 110 LYS A O 1
ATOM 892 N N . GLU A 1 111 ? -30.652 -4.020 31.587 1.00 92.62 111 GLU A N 1
ATOM 893 C CA . GLU A 1 1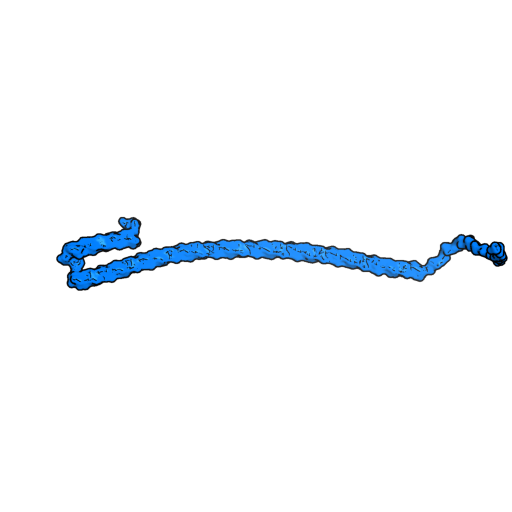11 ? -31.009 -5.018 32.602 1.00 92.62 111 GLU A CA 1
ATOM 894 C C . GLU A 1 111 ? -31.222 -4.373 33.983 1.00 92.62 111 GLU A C 1
ATOM 896 O O . GLU A 1 111 ? -32.208 -4.653 34.661 1.00 92.62 111 GLU A O 1
ATOM 901 N N . MET A 1 112 ? -30.345 -3.452 34.394 1.00 91.25 112 MET A N 1
ATOM 902 C CA . MET A 1 112 ? -30.504 -2.731 35.661 1.00 91.25 112 MET A CA 1
ATOM 903 C C . MET A 1 112 ? -31.730 -1.817 35.668 1.00 91.25 112 MET A C 1
ATOM 905 O O . MET A 1 112 ? -32.385 -1.684 36.701 1.00 91.25 112 MET A O 1
ATOM 909 N N . GLY A 1 113 ? -32.064 -1.208 34.530 1.00 92.56 113 GLY A N 1
ATOM 910 C CA . GLY A 1 113 ? -33.282 -0.420 34.362 1.00 92.56 113 GLY A CA 1
ATOM 911 C C . GLY A 1 113 ? -34.550 -1.262 34.514 1.00 92.56 113 GLY A C 1
ATOM 912 O O . GLY A 1 113 ? -35.492 -0.831 35.180 1.00 92.56 113 GLY A O 1
ATOM 913 N N . GLU A 1 114 ? -34.562 -2.473 33.957 1.00 92.44 114 GLU A N 1
ATOM 914 C CA . GLU A 1 114 ? -35.657 -3.439 34.123 1.00 92.44 114 GLU A CA 1
ATOM 915 C C . GLU A 1 114 ? -35.788 -3.872 35.592 1.00 92.44 114 GLU A C 1
ATOM 917 O O . GLU A 1 114 ? -36.864 -3.750 36.175 1.00 92.44 114 GLU A O 1
ATOM 922 N N . LEU A 1 115 ? -34.680 -4.236 36.245 1.00 89.94 115 LEU A N 1
ATOM 923 C CA . LEU A 1 115 ? -34.674 -4.598 37.668 1.00 89.94 115 LEU A CA 1
ATOM 924 C C . LEU A 1 115 ? -35.132 -3.451 38.580 1.00 89.94 115 LEU A C 1
ATOM 926 O O . LEU A 1 115 ? -35.836 -3.687 39.563 1.00 89.94 115 LEU A O 1
ATOM 930 N N . LEU A 1 116 ? -34.750 -2.208 38.274 1.00 90.31 116 LEU A N 1
ATOM 931 C CA . LEU A 1 116 ? -35.223 -1.023 38.993 1.00 90.31 116 LEU A CA 1
ATOM 932 C C . LEU A 1 116 ? -36.732 -0.854 38.844 1.00 90.31 116 LEU A C 1
ATOM 934 O O . LEU A 1 116 ? -37.417 -0.600 39.833 1.00 90.31 116 LEU A O 1
ATOM 938 N N . LYS A 1 117 ? -37.250 -1.004 37.623 1.00 92.00 117 LYS A N 1
ATOM 939 C CA . LYS A 1 117 ? -38.680 -0.895 37.334 1.00 92.00 117 LYS A CA 1
ATOM 940 C C . LYS A 1 117 ? -39.483 -1.949 38.100 1.00 92.00 117 LYS A C 1
ATOM 942 O O . LYS A 1 117 ? -40.492 -1.603 38.711 1.00 92.00 117 LYS A O 1
ATOM 947 N N . ASP A 1 118 ? -38.996 -3.186 38.135 1.00 89.50 118 ASP A N 1
ATOM 948 C CA . ASP A 1 118 ? -39.663 -4.305 38.809 1.00 89.50 118 ASP A CA 1
ATOM 949 C C . ASP A 1 118 ? -39.629 -4.193 40.343 1.00 89.50 118 ASP A C 1
ATOM 951 O O . ASP A 1 118 ? -40.521 -4.697 41.022 1.00 89.50 118 ASP A O 1
ATOM 955 N N . ASN A 1 119 ? -38.638 -3.494 40.910 1.00 88.69 119 ASN A N 1
ATOM 956 C CA . ASN A 1 119 ? -38.489 -3.300 42.359 1.00 88.69 119 ASN A CA 1
ATOM 957 C C . ASN A 1 119 ? -38.899 -1.893 42.840 1.00 88.69 119 ASN A C 1
ATOM 959 O O . ASN A 1 119 ? -38.407 -1.415 43.864 1.00 88.69 119 ASN A O 1
ATOM 963 N N . GLY A 1 120 ? -39.777 -1.197 42.108 1.00 88.62 120 GLY A N 1
ATOM 964 C CA . GLY A 1 120 ? -40.315 0.102 42.539 1.00 88.62 120 GLY A CA 1
ATOM 965 C C . GLY A 1 120 ? -39.255 1.202 42.680 1.00 88.62 120 GLY A C 1
ATOM 966 O O . GLY A 1 120 ? -39.386 2.086 43.521 1.00 88.62 120 GLY A O 1
ATOM 967 N N . GLY A 1 121 ? -38.187 1.133 41.884 1.00 87.31 121 GLY A N 1
ATOM 968 C CA . GLY A 1 121 ? -37.089 2.098 41.870 1.00 87.31 121 GLY A CA 1
ATOM 969 C C . GLY A 1 121 ? -35.965 1.819 42.870 1.00 87.31 121 GLY A C 1
ATOM 970 O O . GLY A 1 121 ? -35.053 2.636 42.970 1.00 87.31 121 GLY A O 1
ATOM 971 N N . SER A 1 122 ? -35.982 0.690 43.591 1.00 87.31 122 SER A N 1
ATOM 972 C CA . SER A 1 122 ? -34.935 0.348 44.561 1.00 87.31 122 SER A CA 1
ATOM 973 C C . SER A 1 122 ? -34.276 -1.003 44.288 1.00 87.31 122 SER A C 1
ATOM 975 O O . SER A 1 122 ? -34.927 -2.042 44.290 1.00 87.31 122 SER A O 1
ATOM 977 N N . LEU A 1 123 ? -32.948 -1.003 44.135 1.00 83.75 123 LEU A N 1
ATOM 978 C CA . LEU A 1 123 ? -32.133 -2.224 44.004 1.00 83.75 123 LEU A CA 1
ATOM 979 C C . LEU A 1 123 ? -31.612 -2.750 45.350 1.00 83.75 123 LEU A C 1
ATOM 981 O O . LEU A 1 123 ? -30.950 -3.783 45.379 1.00 83.75 123 LEU A O 1
ATOM 985 N N . THR A 1 124 ? -31.863 -2.034 46.450 1.00 83.31 124 THR A N 1
ATOM 986 C CA . THR A 1 124 ? -31.311 -2.336 47.784 1.00 83.31 124 THR A CA 1
ATOM 987 C C . THR A 1 124 ? -32.374 -2.724 48.807 1.00 83.31 124 THR A C 1
ATOM 989 O O . THR A 1 124 ? -32.044 -3.252 49.866 1.00 83.31 124 THR A O 1
ATOM 992 N N . SER A 1 125 ? -33.652 -2.480 48.506 1.00 81.12 125 SER A N 1
ATOM 993 C CA . SER A 1 125 ? -34.763 -2.766 49.421 1.00 81.12 125 SER A CA 1
ATOM 994 C C . SER A 1 125 ? -35.084 -4.256 49.536 1.00 81.12 125 SER A C 1
ATOM 996 O O . SER A 1 125 ? -35.661 -4.670 50.537 1.00 81.12 125 SER A O 1
ATOM 998 N N . ASN A 1 126 ? -34.714 -5.066 48.538 1.00 81.50 126 ASN A N 1
ATOM 999 C CA . ASN A 1 126 ? -34.944 -6.507 48.537 1.00 81.50 126 ASN A CA 1
ATOM 1000 C C . ASN A 1 126 ? -33.597 -7.262 48.518 1.00 81.50 126 ASN A C 1
ATOM 1002 O O . ASN A 1 126 ? -32.846 -7.166 47.542 1.00 81.50 126 ASN A O 1
ATOM 1006 N N . PRO A 1 127 ? -33.263 -8.041 49.564 1.00 80.50 127 PRO A N 1
ATOM 1007 C CA . PRO A 1 127 ? -31.987 -8.756 49.643 1.00 80.50 127 PRO A CA 1
ATOM 1008 C C . PRO A 1 127 ? -31.805 -9.798 48.525 1.00 80.50 127 PRO A C 1
ATOM 1010 O O . PRO A 1 127 ? -30.671 -10.057 48.104 1.00 80.50 127 PRO A O 1
ATOM 1013 N N . VAL A 1 128 ? -32.909 -10.343 47.996 1.00 83.94 128 VAL A N 1
ATOM 1014 C CA . VAL A 1 128 ? -32.916 -11.316 46.892 1.00 83.94 128 VAL A CA 1
ATOM 1015 C C . VAL A 1 128 ? -32.467 -10.676 45.579 1.00 83.94 128 VAL A C 1
ATOM 1017 O O . VAL A 1 128 ? -31.817 -11.341 44.780 1.00 83.94 128 VAL A O 1
ATOM 1020 N N . THR A 1 129 ? -32.742 -9.388 45.362 1.00 84.25 129 THR A N 1
ATOM 1021 C CA . THR A 1 129 ? -32.330 -8.657 44.150 1.00 84.25 129 THR A CA 1
ATOM 1022 C C . THR A 1 129 ? -31.013 -7.907 44.346 1.00 84.25 129 THR A C 1
ATOM 1024 O O . THR A 1 129 ? -30.203 -7.834 43.426 1.00 84.25 129 THR A O 1
ATOM 1027 N N . THR A 1 130 ? -30.714 -7.460 45.568 1.00 87.00 130 THR A N 1
ATOM 1028 C CA . THR A 1 130 ? -29.479 -6.718 45.893 1.00 87.00 130 THR A CA 1
ATOM 1029 C C . THR A 1 130 ? -28.212 -7.541 45.634 1.00 87.00 130 THR A C 1
ATOM 1031 O O . THR A 1 130 ? -27.220 -7.042 45.096 1.00 87.00 130 THR A O 1
ATOM 1034 N N . THR A 1 131 ? -28.228 -8.817 46.021 1.00 86.56 131 THR A N 1
ATOM 1035 C CA . THR A 1 131 ? -27.073 -9.718 45.895 1.00 86.56 131 THR A CA 1
ATOM 1036 C C . THR A 1 131 ? -26.708 -10.016 44.432 1.00 86.56 131 THR A C 1
ATOM 1038 O O . THR A 1 131 ? -25.558 -9.769 44.057 1.00 86.56 131 THR A O 1
ATOM 1041 N N . PRO A 1 132 ? -27.634 -10.488 43.569 1.00 86.19 132 PRO A N 1
ATOM 1042 C CA . PRO A 1 132 ? -27.323 -10.745 42.164 1.00 86.19 132 PRO A CA 1
ATOM 1043 C C . PRO A 1 132 ? -26.968 -9.467 41.399 1.00 86.19 132 PRO A C 1
ATOM 1045 O O . PRO A 1 132 ? -26.088 -9.516 40.541 1.00 86.19 132 PRO A O 1
ATOM 1048 N N . VAL A 1 133 ? -27.571 -8.322 41.745 1.00 89.44 133 VAL A N 1
ATOM 1049 C CA . VAL A 1 133 ? -27.200 -7.016 41.180 1.00 89.44 133 VAL A CA 1
ATOM 1050 C C . VAL A 1 133 ? -25.735 -6.708 41.464 1.00 89.44 133 VAL A C 1
ATOM 1052 O O . VAL A 1 133 ? -24.977 -6.480 40.527 1.00 89.44 133 VAL A O 1
ATOM 1055 N N . ARG A 1 134 ? -25.296 -6.797 42.729 1.00 88.38 134 ARG A N 1
ATOM 1056 C CA . ARG A 1 134 ? -23.887 -6.570 43.094 1.00 88.38 134 ARG A CA 1
ATOM 1057 C C . ARG A 1 134 ? -22.932 -7.494 42.345 1.00 88.38 134 ARG A C 1
ATOM 1059 O O . ARG A 1 134 ? -21.909 -7.026 41.855 1.00 88.38 134 ARG A O 1
ATOM 1066 N N . VAL A 1 135 ? -23.253 -8.785 42.247 1.00 89.81 135 VAL A N 1
ATOM 1067 C CA . VAL A 1 135 ? -22.410 -9.762 41.537 1.00 89.81 135 VAL A CA 1
ATOM 1068 C C . VAL A 1 135 ? -22.324 -9.432 40.046 1.00 89.81 135 VAL A C 1
ATOM 1070 O O . VAL A 1 135 ? -21.228 -9.444 39.488 1.00 89.81 135 VAL A O 1
ATOM 1073 N N . LYS A 1 136 ? -23.446 -9.084 39.406 1.00 88.56 136 LYS A N 1
ATOM 1074 C CA . LYS A 1 136 ? -23.479 -8.662 37.998 1.00 88.56 136 LYS A CA 1
ATOM 1075 C C . LYS A 1 136 ? -22.663 -7.398 37.772 1.00 88.56 136 LYS A C 1
ATOM 1077 O O . LYS A 1 136 ? -21.801 -7.402 36.902 1.00 88.56 136 LYS A O 1
ATOM 1082 N N . THR A 1 137 ? -22.868 -6.363 38.583 1.00 90.69 137 THR A N 1
ATOM 1083 C CA . THR A 1 137 ? -22.089 -5.121 38.521 1.00 90.69 137 THR A CA 1
ATOM 1084 C C . THR A 1 137 ? -20.592 -5.409 38.628 1.00 90.69 137 THR A C 1
ATOM 1086 O O . THR A 1 137 ? -19.817 -4.941 37.799 1.00 90.69 137 THR A O 1
ATOM 1089 N N . LEU A 1 138 ? -20.181 -6.239 39.592 1.00 90.50 138 LEU A N 1
ATOM 1090 C CA . LEU A 1 138 ? -18.777 -6.610 39.774 1.00 90.50 138 LEU A CA 1
ATOM 1091 C C . LEU A 1 138 ? -18.215 -7.379 38.565 1.00 90.50 138 LEU A C 1
ATOM 1093 O O . LEU A 1 138 ? -17.079 -7.151 38.158 1.00 90.50 138 LEU A O 1
ATOM 1097 N N . ASN A 1 139 ? -19.008 -8.284 37.986 1.00 90.19 139 ASN A N 1
ATOM 1098 C CA . ASN A 1 139 ? -18.612 -9.065 36.816 1.00 90.19 139 ASN A CA 1
ATOM 1099 C C . ASN A 1 139 ? -18.442 -8.181 35.569 1.00 90.19 139 ASN A C 1
ATOM 1101 O O . ASN A 1 139 ? -17.456 -8.326 34.853 1.00 90.19 139 ASN A O 1
ATOM 1105 N N . ILE A 1 140 ? -19.352 -7.230 35.338 1.00 90.50 140 ILE A N 1
ATOM 1106 C CA . ILE A 1 140 ? -19.241 -6.274 34.229 1.00 90.50 140 ILE A CA 1
ATOM 1107 C C . ILE A 1 140 ? -18.018 -5.372 34.403 1.00 90.50 140 ILE A C 1
ATOM 1109 O O . ILE A 1 140 ? -17.268 -5.195 33.446 1.00 90.50 140 ILE A O 1
ATOM 1113 N N . PHE A 1 141 ? -17.748 -4.874 35.615 1.00 88.31 141 PHE A N 1
ATOM 1114 C CA . PHE A 1 141 ? -16.539 -4.082 35.871 1.00 88.31 141 PHE A CA 1
ATOM 1115 C C . PHE A 1 141 ? -15.258 -4.843 35.516 1.00 88.31 141 PHE A C 1
ATOM 1117 O O . PHE A 1 141 ? -14.398 -4.279 34.851 1.00 88.31 141 PHE A O 1
ATOM 1124 N N . ARG A 1 142 ? -15.166 -6.133 35.861 1.00 87.62 142 ARG A N 1
ATOM 1125 C CA . ARG A 1 142 ? -14.015 -6.979 35.493 1.00 87.62 142 ARG A CA 1
ATOM 1126 C C . ARG A 1 142 ? -13.884 -7.221 33.989 1.00 87.62 142 ARG A C 1
ATOM 1128 O O . ARG A 1 142 ? -12.779 -7.419 33.501 1.00 87.62 142 ARG A O 1
ATOM 1135 N N . GLN A 1 143 ? -14.995 -7.259 33.256 1.00 84.44 143 GLN A N 1
ATOM 1136 C CA . GLN A 1 143 ? -14.980 -7.477 31.804 1.00 84.44 143 GLN A CA 1
ATOM 1137 C C . GLN A 1 143 ? -14.626 -6.206 31.026 1.00 84.44 143 GLN A C 1
ATOM 1139 O O . GLN A 1 143 ? -13.952 -6.280 29.999 1.00 84.44 143 GLN A O 1
ATOM 1144 N N . VAL A 1 144 ? -15.071 -5.044 31.506 1.00 85.75 144 VAL A N 1
ATOM 1145 C CA . VAL A 1 144 ? -14.805 -3.745 30.872 1.00 85.75 144 VAL A CA 1
ATOM 1146 C C . VAL A 1 144 ? -13.415 -3.224 31.247 1.00 85.75 144 VAL A C 1
ATOM 1148 O O . VAL A 1 144 ? -12.723 -2.682 30.388 1.00 85.75 144 VAL A O 1
ATOM 1151 N N . ASP A 1 145 ? -12.974 -3.448 32.484 1.00 81.50 145 ASP A N 1
ATOM 1152 C CA . ASP A 1 145 ? -11.660 -3.045 32.985 1.00 81.50 145 ASP A CA 1
ATOM 1153 C C . ASP A 1 145 ? -10.942 -4.229 33.664 1.00 81.50 145 ASP A C 1
ATOM 1155 O O . ASP A 1 145 ? -10.967 -4.367 34.887 1.00 81.50 145 ASP A O 1
ATOM 1159 N N . PRO A 1 146 ? -10.316 -5.126 32.880 1.00 70.81 146 PRO A N 1
ATOM 1160 C CA . PRO A 1 146 ? -9.656 -6.319 33.411 1.00 70.81 146 PRO A CA 1
ATOM 1161 C C . PRO A 1 146 ? -8.321 -6.035 34.118 1.00 70.81 146 PRO A C 1
ATOM 1163 O O . PRO A 1 146 ? -7.724 -6.962 34.662 1.00 70.81 146 PRO A O 1
ATOM 1166 N N . LEU A 1 147 ? -7.816 -4.796 34.069 1.00 72.06 147 LEU A N 1
ATOM 1167 C CA . LEU A 1 147 ? -6.530 -4.402 34.662 1.00 72.06 147 LEU A CA 1
ATOM 1168 C C . LEU A 1 147 ? -6.679 -3.723 36.037 1.00 72.06 147 LEU A C 1
ATOM 1170 O O . LEU A 1 147 ? -5.662 -3.396 36.652 1.00 72.06 147 LEU A O 1
ATOM 1174 N N . ARG A 1 148 ? -7.913 -3.529 36.516 1.00 56.28 148 ARG A N 1
ATOM 1175 C CA . ARG A 1 148 ? -8.245 -3.085 37.878 1.00 56.28 148 ARG A CA 1
ATOM 1176 C C . ARG A 1 148 ? -8.622 -4.250 38.787 1.00 56.28 148 ARG A C 1
ATOM 1178 O O . ARG A 1 148 ? -8.258 -4.166 39.980 1.00 56.28 148 ARG A O 1
#

Sequence (148 aa):
MILQEQSTEADRLPIRSRDFYGLTLRDGLKFISSLILPLMLGIFTVVITIHQQNAVAKQRAEDRNATRLQRDQELVIAKNLSDANKELATAHKEQEKERYQNDILVAYIKEMGELLKDNGGSLTSNPVTTTPVRVKTLNIFRQVDPLR

Radius of gyration: 55.31 Å; Cα contacts (8 Å, |Δi|>4): 22; chains: 1; bounding box: 92×58×146 Å